Protein AF-R5ZXP0-F1 (afdb_monomer_lite)

Secondary structure (DSSP, 8-state):
-HHHHHHHHHHHHHH-HHHHHHHHHHHHHHHHHHHHHHHHHHHHHHHHHHHHHHHHHHHHHT-S-HHHHHHHHS--HHHHHHHHHHHHS--

pLDDT: mean 80.16, std 10.57, range [53.94, 93.31]

Sequence (91 aa):
MKNEVLAEHLRFFKETEEGQEELSEVDARSVARGEIRGEIRGETKGFVKGELSMVTKLILTNKVPLELLAATSGLSVDELKKIKNSLLNPA

Radius of gyration: 26.55 Å; chains: 1; bounding box: 50×33×62 Å

Foldseek 3Di:
DVVVVVVVLVCCLVPDPVNVVVVVVVVVVVVVVVVVVCVVVVVVVVVLVVLVVVLLVCLVVVPDDLVVNCVPSVDDSVVSVVSSCCVVDPD

Structure (mmCIF, N/CA/C/O backbone):
data_AF-R5ZXP0-F1
#
_entry.id   AF-R5ZXP0-F1
#
loop_
_atom_site.group_PDB
_atom_site.id
_atom_site.type_symbol
_atom_site.label_atom_id
_atom_site.label_alt_id
_atom_site.label_comp_id
_atom_site.label_asym_id
_atom_site.label_entity_id
_atom_site.label_seq_id
_atom_site.pdbx_PDB_ins_code
_atom_site.Cartn_x
_atom_site.Cartn_y
_atom_site.Cartn_z
_atom_site.occupancy
_atom_site.B_iso_or_equiv
_atom_site.auth_seq_id
_atom_site.auth_comp_id
_atom_site.auth_asym_id
_atom_site.auth_atom_id
_atom_site.pdbx_PDB_model_num
ATOM 1 N N . MET A 1 1 ? 29.431 -23.140 -34.494 1.00 60.12 1 MET A N 1
ATOM 2 C CA . MET A 1 1 ? 27.976 -22.919 -34.643 1.00 60.12 1 MET A CA 1
ATOM 3 C C . MET A 1 1 ? 27.360 -22.052 -33.541 1.00 60.12 1 MET A C 1
ATOM 5 O O . MET A 1 1 ? 27.182 -20.875 -33.800 1.00 60.12 1 MET A O 1
ATOM 9 N N . LYS A 1 2 ? 27.061 -22.531 -32.315 1.00 61.94 2 LYS A N 1
ATOM 10 C CA . LYS A 1 2 ? 26.361 -21.690 -31.301 1.00 61.94 2 LYS A CA 1
ATOM 11 C C . LYS A 1 2 ? 27.105 -20.395 -30.907 1.00 61.94 2 LYS A C 1
ATOM 13 O O . LYS A 1 2 ? 26.459 -19.386 -30.661 1.00 61.94 2 LYS A O 1
ATOM 18 N N . ASN A 1 3 ? 28.441 -20.410 -30.902 1.00 72.19 3 ASN A N 1
ATOM 19 C CA . ASN A 1 3 ? 29.255 -19.225 -30.594 1.00 72.19 3 ASN A CA 1
ATOM 20 C C . ASN A 1 3 ? 29.343 -18.209 -31.743 1.00 72.19 3 ASN A C 1
ATOM 22 O O . ASN A 1 3 ? 29.489 -17.023 -31.477 1.00 72.19 3 ASN A O 1
ATOM 26 N N . GLU A 1 4 ? 29.243 -18.646 -33.000 1.00 80.75 4 GLU A N 1
ATOM 27 C CA . GLU A 1 4 ? 29.320 -17.738 -34.155 1.00 80.75 4 GLU A CA 1
ATOM 28 C C . GLU A 1 4 ? 28.030 -16.929 -34.285 1.00 80.75 4 GLU A C 1
ATOM 30 O O . GLU A 1 4 ? 28.089 -15.714 -34.426 1.00 80.75 4 GLU A O 1
ATOM 35 N N . VAL A 1 5 ? 26.877 -17.582 -34.107 1.00 80.81 5 VAL A N 1
ATOM 36 C CA . VAL A 1 5 ? 25.552 -16.939 -34.150 1.00 80.81 5 VAL A CA 1
ATOM 37 C C . VAL A 1 5 ? 25.365 -15.938 -33.006 1.00 80.81 5 VAL A C 1
ATOM 39 O O . VAL A 1 5 ? 24.770 -14.878 -33.191 1.00 80.81 5 VAL A O 1
ATOM 42 N N . LEU A 1 6 ? 25.888 -16.247 -31.813 1.00 83.88 6 LEU A N 1
ATOM 43 C CA . LEU A 1 6 ? 25.877 -15.305 -30.693 1.00 83.88 6 LEU A CA 1
ATOM 44 C C . LEU A 1 6 ? 26.804 -14.110 -30.961 1.00 83.88 6 LEU A C 1
ATOM 46 O O . LEU A 1 6 ? 26.437 -12.976 -30.670 1.00 83.88 6 LEU A O 1
ATOM 50 N N . ALA A 1 7 ? 27.988 -14.346 -31.533 1.00 86.50 7 ALA A N 1
ATOM 51 C CA . ALA A 1 7 ? 28.928 -13.282 -31.881 1.00 86.50 7 ALA A CA 1
ATOM 52 C C . ALA A 1 7 ? 28.412 -12.378 -33.013 1.00 86.50 7 ALA A C 1
ATOM 54 O O . ALA A 1 7 ? 28.752 -11.199 -33.053 1.00 86.50 7 ALA A O 1
ATOM 55 N N . GLU A 1 8 ? 27.612 -12.915 -33.930 1.00 84.50 8 GLU A N 1
ATOM 56 C CA . GLU A 1 8 ? 26.951 -12.154 -34.991 1.00 84.50 8 GLU A CA 1
ATOM 57 C C . GLU A 1 8 ? 25.834 -11.267 -34.431 1.00 84.50 8 GLU A C 1
ATOM 59 O O . GLU A 1 8 ? 25.860 -10.062 -34.656 1.00 84.50 8 GLU A O 1
ATOM 64 N N . HIS A 1 9 ? 24.944 -11.808 -33.591 1.00 82.25 9 HIS A N 1
ATOM 65 C CA . HIS A 1 9 ? 23.929 -10.998 -32.904 1.00 82.25 9 HIS A CA 1
ATOM 66 C C . HIS A 1 9 ? 24.547 -9.912 -32.020 1.00 82.25 9 HIS A C 1
ATOM 68 O O . HIS A 1 9 ? 24.088 -8.775 -32.016 1.00 82.25 9 HIS A O 1
ATOM 74 N N . LEU A 1 10 ? 25.615 -10.232 -31.283 1.00 85.00 10 LEU A N 1
ATOM 75 C CA . LEU A 1 10 ? 26.309 -9.235 -30.468 1.00 85.00 10 LEU A CA 1
ATOM 76 C C . LEU A 1 10 ? 26.947 -8.132 -31.317 1.00 85.00 10 LEU A C 1
ATOM 78 O O . LEU A 1 10 ? 27.023 -7.001 -30.847 1.00 85.00 10 LEU A O 1
ATOM 82 N N . ARG A 1 11 ? 27.411 -8.443 -32.532 1.00 88.50 11 ARG A N 1
ATOM 83 C CA . ARG A 1 11 ? 27.918 -7.434 -33.470 1.00 88.50 11 ARG A CA 1
ATOM 84 C C . ARG A 1 11 ? 26.792 -6.588 -34.037 1.00 88.50 11 ARG A C 1
ATOM 86 O O . ARG A 1 11 ? 26.911 -5.374 -33.988 1.00 88.50 11 ARG A O 1
ATOM 93 N N . PHE A 1 12 ? 25.680 -7.196 -34.444 1.00 89.38 12 PHE A N 1
ATOM 94 C CA . PHE A 1 12 ? 24.484 -6.473 -34.878 1.00 89.38 12 PHE A CA 1
ATOM 95 C C . PHE A 1 12 ? 24.058 -5.431 -33.838 1.00 89.38 12 PHE A C 1
ATOM 97 O O . PHE A 1 12 ? 24.013 -4.240 -34.137 1.00 89.38 12 PHE A O 1
ATOM 104 N N . PHE A 1 13 ? 23.884 -5.850 -32.584 1.00 85.38 13 PHE A N 1
ATOM 105 C CA . PHE A 1 13 ? 23.491 -4.936 -31.518 1.00 85.38 13 PHE A CA 1
ATOM 106 C C . PHE A 1 13 ? 24.547 -3.882 -31.179 1.00 85.38 13 PHE A C 1
ATOM 108 O O . PHE A 1 13 ? 24.167 -2.830 -30.696 1.00 85.38 13 PHE A O 1
ATOM 115 N N . LYS A 1 14 ? 25.850 -4.122 -31.388 1.00 85.62 14 LYS A N 1
ATOM 116 C CA . LYS A 1 14 ? 26.930 -3.179 -31.019 1.00 85.62 14 LYS A CA 1
ATOM 117 C C . LYS A 1 14 ? 27.353 -2.226 -32.131 1.00 85.62 14 LYS A C 1
ATOM 119 O O . LYS A 1 14 ? 27.829 -1.137 -31.831 1.00 85.62 14 LYS A O 1
ATOM 124 N N . GLU A 1 15 ? 27.273 -2.672 -33.375 1.00 88.94 15 GLU A N 1
ATOM 125 C CA . GLU A 1 15 ? 27.926 -2.026 -34.515 1.00 88.94 15 GLU A CA 1
ATOM 126 C C . GLU A 1 15 ? 26.920 -1.405 -35.490 1.00 88.94 15 GLU A C 1
ATOM 128 O O . GLU A 1 15 ? 27.325 -0.613 -36.336 1.00 88.94 15 GLU A O 1
ATOM 133 N N . THR A 1 16 ? 25.625 -1.729 -35.380 1.00 90.06 16 THR A N 1
ATOM 134 C CA . THR A 1 16 ? 24.580 -1.174 -36.254 1.00 90.06 16 THR A CA 1
ATOM 135 C C . THR A 1 16 ? 23.696 -0.178 -35.512 1.00 90.06 16 THR A C 1
ATOM 137 O O . THR A 1 16 ? 23.410 -0.352 -34.327 1.00 90.06 16 THR A O 1
ATOM 140 N N . GLU A 1 17 ? 23.248 0.861 -36.220 1.00 85.81 17 GLU A N 1
ATOM 141 C CA . GLU A 1 17 ? 22.278 1.824 -35.686 1.00 85.81 17 GLU A CA 1
ATOM 142 C C . GLU A 1 17 ? 20.934 1.146 -35.389 1.00 85.81 17 GLU A C 1
ATOM 144 O O . GLU A 1 17 ? 20.383 1.360 -34.316 1.00 85.81 17 GLU A O 1
ATOM 149 N N . GLU A 1 18 ? 20.475 0.247 -36.267 1.00 85.19 18 GLU A N 1
ATOM 150 C CA . GLU A 1 18 ? 19.239 -0.532 -36.082 1.00 85.19 18 GLU A CA 1
ATOM 151 C C . GLU A 1 18 ? 19.280 -1.376 -34.796 1.00 85.19 18 GLU A C 1
ATOM 153 O O . GLU A 1 18 ? 18.348 -1.352 -33.996 1.00 85.19 18 GLU A O 1
ATOM 158 N N . GLY A 1 19 ? 20.389 -2.073 -34.531 1.00 83.81 19 GLY A N 1
ATOM 159 C CA . GLY A 1 19 ? 20.551 -2.852 -33.303 1.00 83.81 19 GLY A CA 1
ATOM 160 C C . GLY A 1 19 ? 20.618 -1.987 -32.036 1.00 83.81 19 GLY A C 1
ATOM 161 O O . GLY A 1 19 ? 20.125 -2.388 -30.981 1.00 83.81 19 GLY A O 1
ATOM 162 N N . GLN A 1 20 ? 21.197 -0.788 -32.117 1.00 83.31 20 GLN A N 1
ATOM 163 C CA . GLN A 1 20 ? 21.204 0.166 -31.000 1.00 83.31 20 GLN A CA 1
ATOM 164 C C . GLN A 1 20 ? 19.813 0.769 -30.756 1.00 83.31 20 GLN A C 1
ATOM 166 O O . GLN A 1 20 ? 19.419 0.958 -29.603 1.00 83.31 20 GLN A O 1
ATOM 171 N N . GLU A 1 21 ? 19.053 1.031 -31.819 1.00 82.81 21 GLU A N 1
ATOM 172 C CA . GLU A 1 21 ? 17.674 1.513 -31.751 1.00 82.81 21 GLU A CA 1
ATOM 173 C C . GLU A 1 21 ? 16.750 0.466 -31.113 1.00 82.81 21 GLU A C 1
ATOM 175 O O . GLU A 1 21 ? 16.013 0.791 -30.181 1.00 82.81 21 GLU A O 1
ATOM 180 N N . GLU A 1 22 ? 16.870 -0.810 -31.495 1.00 82.75 22 GLU A N 1
ATOM 181 C CA . GLU A 1 22 ? 16.124 -1.906 -30.861 1.00 82.75 22 GLU A CA 1
ATOM 182 C C . GLU A 1 22 ? 16.420 -2.031 -29.357 1.00 82.75 22 GLU A C 1
ATOM 184 O O . GLU A 1 22 ? 15.501 -2.207 -28.550 1.00 82.75 22 GLU A O 1
ATOM 189 N N . LEU A 1 23 ? 17.691 -1.919 -28.952 1.00 80.94 23 LEU A N 1
ATOM 190 C CA . LEU A 1 23 ? 18.070 -1.936 -27.535 1.00 80.94 23 LEU A CA 1
ATOM 191 C C . LEU A 1 23 ? 17.481 -0.741 -26.777 1.00 80.94 23 LEU A C 1
ATOM 193 O O . LEU A 1 23 ? 16.932 -0.915 -25.688 1.00 80.94 23 LEU A O 1
ATOM 197 N N . SER A 1 24 ? 17.547 0.449 -27.375 1.00 79.00 24 SER A N 1
ATOM 198 C CA . SER A 1 24 ? 16.972 1.677 -26.821 1.00 79.00 24 SER A CA 1
ATOM 199 C C . SER A 1 24 ? 15.457 1.557 -26.623 1.00 79.00 24 SER A C 1
ATOM 201 O O . SER A 1 24 ? 14.932 1.908 -25.562 1.00 79.00 24 SER A O 1
ATOM 203 N N . GLU A 1 25 ? 14.737 0.983 -27.590 1.00 79.69 25 GLU A N 1
ATOM 204 C CA . GLU A 1 25 ? 13.303 0.719 -27.457 1.00 79.69 25 GLU A CA 1
ATOM 205 C C . GLU A 1 25 ? 12.985 -0.266 -26.325 1.00 79.69 25 GLU A C 1
ATOM 207 O O . GLU A 1 25 ? 12.024 -0.067 -25.570 1.00 79.69 25 GLU A O 1
ATOM 212 N N . VAL A 1 26 ? 13.764 -1.344 -26.198 1.00 79.50 26 VAL A N 1
ATOM 213 C CA 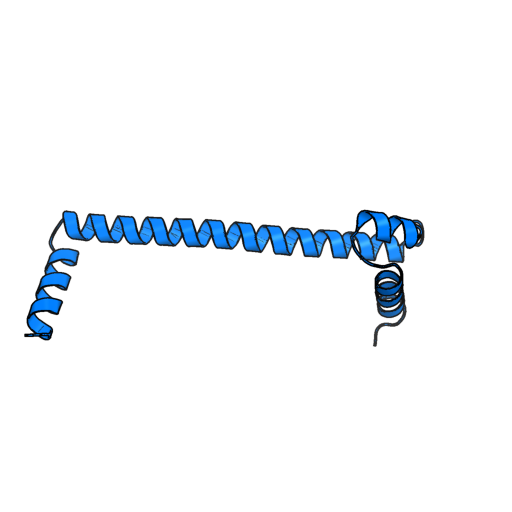. VAL A 1 26 ? 13.588 -2.343 -25.133 1.00 79.50 26 VAL A CA 1
ATOM 214 C C . VAL A 1 26 ? 13.830 -1.721 -23.758 1.00 79.50 26 VAL A C 1
ATOM 216 O O . VAL A 1 26 ? 13.049 -1.975 -22.830 1.00 79.50 26 VAL A O 1
ATOM 219 N N . ASP A 1 27 ? 14.850 -0.877 -23.627 1.00 75.94 27 ASP A N 1
ATOM 220 C CA . ASP A 1 27 ? 15.145 -0.147 -22.397 1.00 75.94 27 ASP A CA 1
ATOM 221 C C . ASP A 1 27 ? 14.026 0.842 -22.058 1.00 75.94 27 ASP A C 1
ATOM 223 O O . ASP A 1 27 ? 13.499 0.807 -20.943 1.00 75.94 27 ASP A O 1
ATOM 227 N N . ALA A 1 28 ? 13.563 1.643 -23.021 1.00 75.06 28 ALA A N 1
ATOM 228 C CA . ALA A 1 28 ? 12.465 2.589 -22.819 1.00 75.06 28 ALA A CA 1
ATOM 229 C C . ALA A 1 28 ? 11.170 1.889 -22.368 1.00 75.06 28 ALA A C 1
ATOM 231 O O . ALA A 1 28 ? 10.519 2.315 -21.409 1.00 75.06 28 ALA A O 1
ATOM 232 N N . ARG A 1 29 ? 10.815 0.760 -22.999 1.00 74.06 29 ARG A N 1
ATOM 233 C CA . ARG A 1 29 ? 9.656 -0.059 -22.595 1.00 74.06 29 ARG A CA 1
ATOM 234 C C . ARG A 1 29 ? 9.834 -0.650 -21.197 1.00 74.06 29 ARG A C 1
ATOM 236 O O . ARG A 1 29 ? 8.866 -0.737 -20.437 1.00 74.06 29 ARG A O 1
ATOM 243 N N . SER A 1 30 ? 11.050 -1.066 -20.853 1.00 69.44 30 SER A N 1
ATOM 244 C CA . SER A 1 30 ? 11.368 -1.631 -19.539 1.00 69.44 30 SER A CA 1
ATOM 245 C C . SER A 1 30 ? 11.279 -0.580 -18.433 1.00 69.44 30 SER A C 1
ATOM 247 O O . SER A 1 30 ? 10.680 -0.857 -17.390 1.00 69.44 30 SER A O 1
ATOM 249 N N . VAL A 1 31 ? 11.788 0.630 -18.683 1.00 72.19 31 VAL A N 1
ATOM 250 C CA . VAL A 1 31 ? 11.682 1.788 -17.785 1.00 72.19 31 VAL A CA 1
ATOM 251 C C . VAL A 1 31 ? 10.219 2.176 -17.589 1.00 72.19 31 VAL A C 1
ATOM 253 O O . VAL A 1 31 ? 9.744 2.139 -16.456 1.00 72.19 31 VAL A O 1
ATOM 256 N N . ALA A 1 32 ? 9.465 2.406 -18.669 1.00 64.44 32 ALA A N 1
ATOM 257 C CA . ALA A 1 32 ? 8.051 2.780 -18.590 1.00 64.44 32 ALA A CA 1
ATOM 258 C C . ALA A 1 32 ? 7.216 1.740 -17.818 1.00 64.44 32 ALA A C 1
ATOM 260 O O . ALA A 1 32 ? 6.380 2.070 -16.976 1.00 64.44 32 ALA A O 1
ATOM 261 N N . ARG A 1 33 ? 7.473 0.444 -18.042 1.00 58.31 33 ARG A N 1
ATOM 262 C CA . ARG A 1 33 ? 6.807 -0.633 -17.295 1.00 58.31 33 ARG A CA 1
ATOM 263 C C . ARG A 1 33 ? 7.206 -0.652 -15.817 1.00 58.31 33 ARG A C 1
ATOM 265 O O . ARG A 1 33 ? 6.377 -0.993 -14.967 1.00 58.31 33 ARG A O 1
ATOM 272 N N . GLY A 1 34 ? 8.466 -0.348 -15.514 1.00 62.62 34 GLY A N 1
ATOM 273 C CA . GLY A 1 34 ? 8.980 -0.210 -14.155 1.00 62.62 34 GLY A CA 1
ATOM 274 C C . GLY A 1 34 ? 8.314 0.939 -13.403 1.00 62.62 34 GLY A C 1
ATOM 275 O O . GLY A 1 34 ? 7.847 0.727 -12.283 1.00 62.62 34 GLY A O 1
ATOM 276 N N . GLU A 1 35 ? 8.198 2.100 -14.044 1.00 64.19 35 GLU A N 1
ATOM 277 C CA . GLU A 1 35 ? 7.558 3.306 -13.509 1.00 64.19 35 GLU A CA 1
ATOM 278 C C . GLU A 1 35 ? 6.077 3.074 -13.219 1.00 64.19 35 GLU A C 1
ATOM 280 O O . GLU A 1 35 ? 5.672 3.180 -12.065 1.00 64.19 35 GLU A O 1
ATOM 285 N N . ILE A 1 36 ? 5.298 2.610 -14.203 1.00 60.62 36 ILE A N 1
ATOM 286 C CA . ILE A 1 36 ? 3.861 2.326 -14.032 1.00 60.62 36 ILE A CA 1
ATOM 287 C C . ILE A 1 36 ? 3.632 1.324 -12.894 1.00 60.62 36 ILE A C 1
ATOM 289 O O . ILE A 1 36 ? 2.758 1.489 -12.043 1.00 60.62 36 ILE A O 1
ATOM 293 N N . ARG A 1 37 ? 4.430 0.250 -12.840 1.00 53.94 37 ARG A N 1
ATOM 294 C CA . ARG A 1 37 ? 4.313 -0.747 -11.767 1.00 53.94 37 ARG A CA 1
ATOM 295 C C . ARG A 1 37 ? 4.715 -0.167 -10.409 1.00 53.94 37 ARG A C 1
ATOM 297 O O . ARG A 1 37 ? 4.147 -0.582 -9.396 1.00 53.94 37 ARG A O 1
ATOM 304 N N . GLY A 1 38 ? 5.717 0.706 -10.376 1.00 62.06 38 GLY A N 1
ATOM 305 C CA . GLY A 1 38 ? 6.184 1.394 -9.177 1.00 62.06 38 GLY A CA 1
ATOM 306 C C . GLY A 1 38 ? 5.130 2.350 -8.630 1.00 62.06 38 GLY A C 1
ATOM 307 O O . GLY A 1 38 ? 4.804 2.260 -7.449 1.00 62.06 38 GLY A O 1
ATOM 308 N N . GLU A 1 39 ? 4.553 3.173 -9.499 1.00 64.19 39 GLU A N 1
ATOM 309 C CA . GLU A 1 39 ? 3.496 4.138 -9.203 1.00 64.19 39 GLU A CA 1
ATOM 310 C C . GLU A 1 39 ? 2.244 3.431 -8.688 1.00 64.19 39 GLU A C 1
ATOM 312 O O . GLU A 1 39 ? 1.890 3.616 -7.529 1.00 64.19 39 GLU A O 1
ATOM 317 N N . ILE A 1 40 ? 1.678 2.482 -9.443 1.00 60.56 40 ILE A N 1
ATOM 318 C CA . ILE A 1 40 ? 0.478 1.736 -9.022 1.00 60.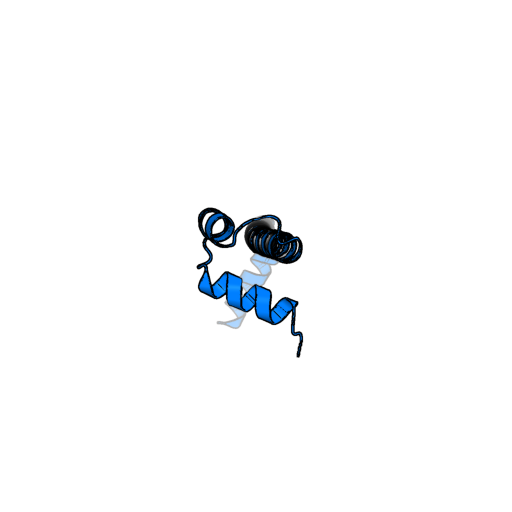56 40 ILE A CA 1
ATOM 319 C C . ILE A 1 40 ? 0.695 1.054 -7.664 1.00 60.56 40 ILE A C 1
ATOM 321 O O . ILE A 1 40 ? -0.170 1.091 -6.786 1.00 60.56 40 ILE A O 1
ATOM 325 N N . ARG A 1 41 ? 1.854 0.412 -7.451 1.00 58.59 41 ARG A N 1
ATOM 326 C CA . ARG A 1 41 ? 2.156 -0.239 -6.164 1.00 58.59 41 ARG A CA 1
ATOM 327 C C . ARG A 1 41 ? 2.356 0.771 -5.042 1.00 58.59 41 ARG A C 1
ATOM 329 O O . ARG A 1 41 ? 1.953 0.483 -3.916 1.00 58.59 41 ARG A O 1
ATOM 336 N N . GLY A 1 42 ? 3.020 1.887 -5.321 1.00 63.00 42 GLY A N 1
ATOM 337 C CA . GLY A 1 42 ? 3.271 2.963 -4.371 1.00 63.00 42 GLY A CA 1
ATOM 338 C C . GLY A 1 42 ? 1.973 3.625 -3.932 1.00 63.00 42 GLY A C 1
ATOM 339 O O . GLY A 1 42 ? 1.711 3.699 -2.734 1.00 63.00 42 GLY A O 1
ATOM 340 N N . GLU A 1 43 ? 1.129 3.997 -4.889 1.00 63.16 43 GLU A N 1
ATOM 341 C CA . GLU A 1 43 ? -0.194 4.574 -4.673 1.00 63.16 43 GLU A CA 1
ATOM 342 C C . GLU A 1 43 ? -1.104 3.617 -3.914 1.00 63.16 43 GLU A C 1
ATOM 344 O O . GLU A 1 43 ? -1.620 3.983 -2.864 1.00 63.16 43 GLU A O 1
ATOM 349 N N . THR A 1 44 ? -1.228 2.361 -4.355 1.00 59.62 44 THR A N 1
ATOM 350 C CA . THR A 1 44 ? -2.090 1.378 -3.676 1.00 59.62 44 THR A CA 1
ATOM 351 C C . THR A 1 44 ? -1.637 1.155 -2.230 1.00 59.62 44 THR A C 1
ATOM 353 O O . THR A 1 44 ? -2.451 1.161 -1.308 1.00 59.62 44 THR A O 1
ATOM 356 N N . LYS A 1 45 ? -0.326 0.994 -1.989 1.00 63.22 45 LYS A N 1
ATOM 357 C CA . LYS A 1 45 ? 0.207 0.828 -0.626 1.00 63.22 45 LYS A CA 1
ATOM 358 C C . LYS A 1 45 ? 0.044 2.092 0.216 1.00 63.22 45 LYS A C 1
ATOM 360 O O . LYS A 1 45 ? -0.246 1.9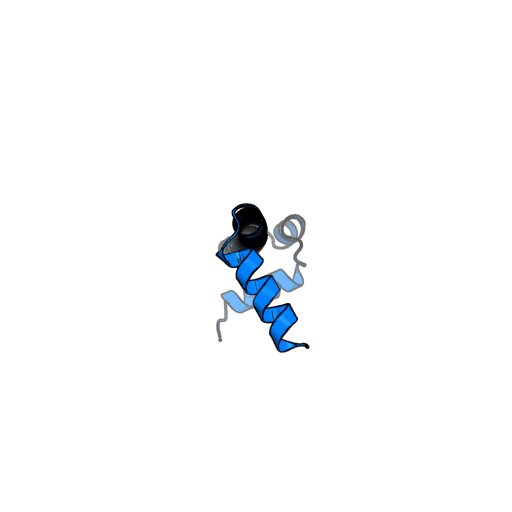86 1.406 1.00 63.22 45 LYS A O 1
ATOM 365 N N . GLY A 1 46 ? 0.265 3.263 -0.374 1.00 68.88 46 GLY A N 1
ATOM 366 C CA . GLY A 1 46 ? 0.127 4.557 0.288 1.00 68.88 46 GLY A CA 1
ATOM 367 C C . GLY A 1 46 ? -1.317 4.833 0.688 1.00 68.88 46 GLY A C 1
ATOM 368 O O . GLY A 1 46 ? -1.568 5.191 1.837 1.00 68.88 46 GLY A O 1
ATOM 369 N N . PHE A 1 47 ? -2.253 4.574 -0.223 1.00 68.19 47 PHE A N 1
ATOM 370 C CA . PHE A 1 47 ? -3.688 4.703 -0.015 1.00 68.19 47 PHE A CA 1
ATOM 371 C C . PHE A 1 47 ? -4.166 3.794 1.120 1.00 68.19 47 PHE A C 1
ATOM 373 O O . PHE A 1 47 ? -4.658 4.293 2.130 1.00 68.19 47 PHE A O 1
ATOM 380 N N . VAL A 1 48 ? -3.884 2.487 1.041 1.00 72.69 48 VAL A N 1
ATOM 381 C CA . VAL A 1 48 ? -4.268 1.518 2.086 1.00 72.69 48 VAL A CA 1
ATOM 382 C C . VAL A 1 48 ? -3.661 1.887 3.445 1.00 72.69 48 VAL A C 1
ATOM 384 O O . VAL A 1 48 ? -4.342 1.839 4.469 1.00 72.69 48 VAL A O 1
ATOM 387 N N . LYS A 1 49 ? -2.386 2.300 3.483 1.00 73.75 49 LYS A N 1
ATOM 388 C CA . LYS A 1 49 ? -1.729 2.738 4.727 1.00 73.75 49 LYS A CA 1
ATOM 389 C C . LYS A 1 49 ? -2.353 4.024 5.282 1.00 73.75 49 LYS A C 1
ATOM 391 O O . LYS A 1 49 ? -2.457 4.169 6.501 1.00 73.75 49 LYS A O 1
ATOM 396 N N . GLY A 1 50 ? -2.7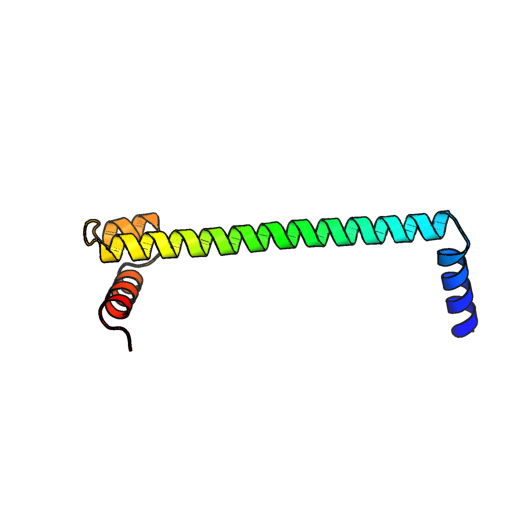53 4.947 4.410 1.00 78.44 50 GLY A N 1
ATOM 397 C CA . GLY A 1 50 ? -3.432 6.190 4.765 1.00 78.44 50 GLY A CA 1
ATOM 398 C C . GLY A 1 50 ? -4.811 5.943 5.372 1.00 78.44 50 GLY A C 1
ATOM 399 O O . GLY A 1 50 ? -5.091 6.447 6.461 1.00 78.44 50 GLY A O 1
ATOM 400 N N . GLU A 1 51 ? -5.627 5.109 4.728 1.00 82.00 51 GLU A N 1
ATOM 401 C CA . GLU A 1 51 ? -6.958 4.733 5.214 1.00 82.00 51 GLU A CA 1
ATOM 402 C C . GLU A 1 51 ? -6.886 4.048 6.581 1.00 82.00 51 GLU A C 1
ATOM 404 O O . GLU A 1 51 ? -7.528 4.498 7.533 1.00 82.00 51 GLU A O 1
ATOM 409 N N . LEU A 1 52 ? -6.026 3.035 6.731 1.00 81.94 52 LEU A N 1
ATOM 410 C CA . LEU A 1 52 ? -5.809 2.359 8.015 1.00 81.94 52 LEU A CA 1
ATOM 411 C C . LEU A 1 52 ? -5.324 3.328 9.098 1.00 81.94 52 LEU A C 1
ATOM 413 O O . LEU A 1 52 ? -5.792 3.264 10.238 1.00 81.94 52 LEU A O 1
ATOM 417 N N . SER A 1 53 ? -4.421 4.255 8.762 1.00 85.56 53 SER A N 1
ATOM 418 C CA . SER A 1 53 ? -3.963 5.285 9.700 1.00 85.56 53 SER A CA 1
ATOM 419 C C . SER A 1 53 ? -5.107 6.199 10.144 1.00 85.56 53 SER A C 1
ATOM 421 O O . SER A 1 53 ? -5.211 6.519 11.331 1.00 85.56 53 SER A O 1
ATOM 423 N N . MET A 1 54 ? -5.985 6.600 9.223 1.00 86.25 54 MET A N 1
ATOM 424 C CA . MET A 1 54 ? -7.122 7.462 9.535 1.00 86.25 54 MET A CA 1
ATOM 425 C C . MET A 1 54 ? -8.149 6.745 10.413 1.00 86.25 54 MET A C 1
ATOM 427 O O . MET A 1 54 ? -8.542 7.292 11.444 1.00 86.25 54 MET A O 1
ATOM 431 N N . VAL A 1 55 ? -8.505 5.502 10.081 1.00 87.25 55 VAL A N 1
ATOM 432 C CA . VAL A 1 55 ? -9.395 4.661 10.898 1.00 87.25 55 VAL A CA 1
ATOM 433 C C . VAL A 1 55 ? -8.830 4.488 12.309 1.00 87.25 55 VAL A C 1
ATOM 435 O O . VAL A 1 55 ? -9.536 4.710 13.291 1.00 87.25 55 VAL A O 1
ATOM 438 N N . THR A 1 56 ? -7.535 4.189 12.427 1.00 86.69 56 THR A N 1
ATOM 439 C CA . THR A 1 56 ? -6.834 4.048 13.715 1.00 86.69 56 THR A CA 1
ATOM 440 C C . THR A 1 56 ? -6.942 5.323 14.558 1.00 86.69 56 THR A C 1
ATOM 442 O O . THR A 1 56 ? -7.290 5.264 15.738 1.00 86.69 56 THR A O 1
ATOM 445 N N . LYS A 1 57 ? -6.698 6.499 13.962 1.00 88.75 57 LYS A N 1
ATOM 446 C CA . LYS A 1 57 ? -6.839 7.790 14.656 1.00 88.75 57 LYS A CA 1
ATOM 447 C C . LYS A 1 57 ? -8.279 8.030 15.106 1.00 88.75 57 LYS A C 1
ATOM 449 O O . LYS A 1 57 ? -8.493 8.441 16.243 1.00 88.75 57 LYS A O 1
ATOM 454 N N . LEU A 1 58 ? -9.265 7.749 14.254 1.00 89.88 58 LEU A N 1
ATOM 455 C CA . LEU A 1 58 ? -10.680 7.925 14.592 1.00 89.88 58 LEU A CA 1
ATOM 456 C C . LEU A 1 58 ? -11.105 7.016 15.753 1.00 89.88 58 LEU A C 1
ATOM 458 O O . LEU A 1 58 ? -11.755 7.502 16.681 1.00 89.88 58 LEU A O 1
ATOM 462 N N . ILE A 1 59 ? -10.655 5.757 15.766 1.00 88.88 59 ILE A N 1
ATOM 463 C CA . ILE A 1 59 ? -10.857 4.828 16.889 1.00 88.88 59 ILE A CA 1
ATOM 464 C C . ILE A 1 59 ? -10.300 5.419 18.192 1.00 88.88 59 ILE A C 1
ATOM 466 O O . ILE A 1 59 ? -10.996 5.407 19.209 1.00 88.88 59 ILE A O 1
ATOM 470 N N . LEU A 1 60 ? -9.083 5.976 18.166 1.00 88.25 60 LEU A N 1
ATOM 471 C CA . LEU A 1 60 ? -8.452 6.588 19.343 1.00 88.25 60 LEU A CA 1
ATOM 472 C C . LEU A 1 60 ? -9.200 7.824 19.846 1.00 88.25 60 LEU A C 1
ATOM 474 O O . LEU A 1 60 ? -9.282 8.038 21.052 1.00 88.25 60 LEU A O 1
ATOM 478 N N . THR A 1 61 ? -9.774 8.633 18.948 1.00 87.69 61 THR A N 1
ATOM 479 C CA . THR A 1 61 ? -10.574 9.789 19.383 1.00 87.69 61 THR A CA 1
ATOM 480 C C . THR A 1 61 ? -11.865 9.383 20.091 1.00 87.69 61 THR A C 1
ATOM 482 O O . THR A 1 61 ? -12.422 10.197 20.822 1.00 87.69 61 THR A O 1
ATOM 485 N N . ASN A 1 62 ? -12.358 8.157 19.862 1.00 84.81 62 ASN A N 1
ATOM 486 C CA . ASN A 1 62 ? -13.631 7.643 20.376 1.00 84.81 62 ASN A CA 1
ATOM 487 C C . ASN A 1 62 ? -14.836 8.570 20.083 1.00 84.81 62 ASN A C 1
ATOM 489 O O . ASN A 1 62 ? -15.855 8.508 20.765 1.00 84.81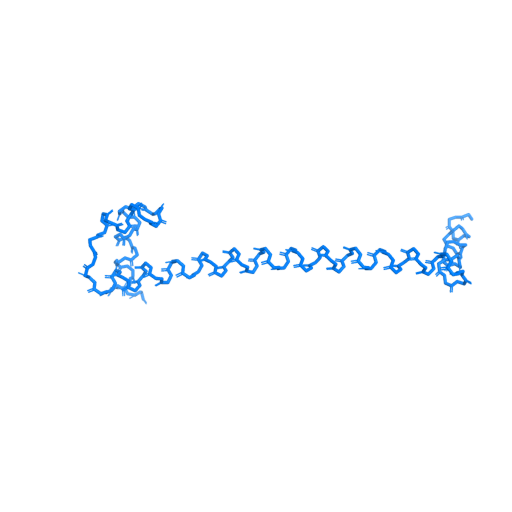 62 ASN A O 1
ATOM 493 N N . LYS A 1 63 ? -14.714 9.444 19.071 1.00 86.44 63 LYS A N 1
ATOM 494 C CA . LYS A 1 63 ? -15.760 10.384 18.631 1.00 86.44 63 LYS A CA 1
ATO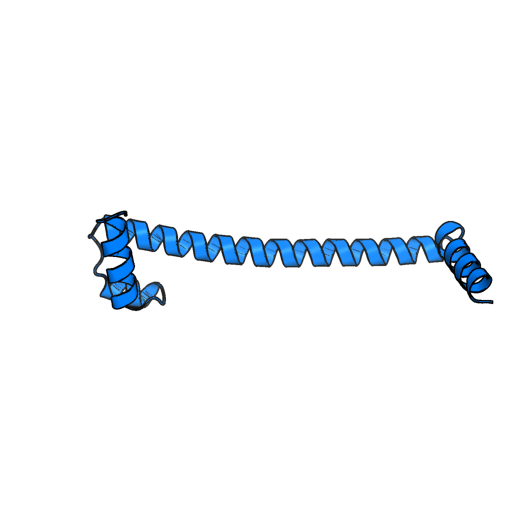M 495 C C . LYS A 1 63 ? -16.665 9.800 17.550 1.00 86.44 63 LYS A C 1
ATOM 497 O O . LYS A 1 63 ? -17.725 10.356 17.289 1.00 86.44 63 LYS A O 1
ATOM 502 N N . VAL A 1 64 ? -16.239 8.708 16.914 1.00 89.06 64 VAL A N 1
ATOM 503 C CA . VAL A 1 64 ? -16.979 8.034 15.845 1.00 89.06 64 VAL A CA 1
ATOM 504 C C . VAL A 1 64 ? -17.317 6.608 16.296 1.00 89.06 64 VAL A C 1
ATOM 506 O O . VAL A 1 64 ? -16.400 5.871 16.670 1.00 89.06 64 VAL A O 1
ATOM 509 N N . PRO A 1 65 ? -18.602 6.207 16.274 1.00 91.81 65 PRO A N 1
ATOM 510 C CA . PRO A 1 65 ? -19.024 4.827 16.497 1.00 91.81 65 PRO A CA 1
ATOM 511 C C . PRO A 1 65 ? -18.344 3.849 15.533 1.00 91.81 65 PRO A C 1
ATOM 513 O O . PRO A 1 65 ? -18.141 4.159 14.355 1.00 91.81 65 PRO A O 1
ATOM 516 N N . LEU A 1 66 ? -18.025 2.646 16.013 1.00 90.44 66 LEU A N 1
ATOM 517 C CA . LEU A 1 66 ? -17.340 1.633 15.203 1.00 90.44 66 LEU A CA 1
ATOM 518 C C . LEU A 1 66 ? -18.211 1.154 14.035 1.00 90.44 66 LEU A C 1
ATOM 520 O O . LEU A 1 66 ? -17.687 0.792 12.989 1.00 90.44 66 LEU A O 1
ATOM 524 N N . GLU A 1 67 ? -19.530 1.205 14.185 1.00 91.06 67 GLU A N 1
ATOM 525 C CA . GLU A 1 67 ? -20.510 0.844 13.161 1.00 91.06 67 GLU A CA 1
ATOM 526 C C . GLU A 1 67 ? -20.426 1.785 11.948 1.00 91.06 67 GLU A C 1
ATOM 528 O O . GLU A 1 67 ? -20.475 1.335 10.805 1.00 91.06 67 GLU A O 1
ATOM 533 N N . LEU A 1 68 ? -20.227 3.088 12.186 1.00 90.75 68 LEU A N 1
ATOM 534 C CA . LEU A 1 68 ? -20.058 4.079 11.117 1.00 90.75 68 LEU A CA 1
ATOM 535 C C . LEU A 1 68 ? -18.689 3.960 10.436 1.00 90.75 68 LEU A C 1
ATOM 537 O O . LEU A 1 68 ? -18.574 4.154 9.224 1.00 90.75 68 LEU A O 1
ATOM 541 N N . LEU A 1 69 ? -17.653 3.603 11.197 1.00 89.50 69 LEU A N 1
ATOM 542 C CA . LEU A 1 69 ? -16.337 3.309 10.630 1.00 89.50 69 LEU A CA 1
ATOM 543 C C . LEU A 1 69 ? -16.378 2.043 9.768 1.00 89.50 69 LEU A C 1
ATOM 545 O O . LEU A 1 69 ? -15.798 2.033 8.687 1.00 89.50 69 LEU A O 1
ATOM 549 N N . ALA A 1 70 ? -17.099 1.003 10.189 1.00 90.75 70 ALA A N 1
ATOM 550 C CA . ALA A 1 70 ? -17.247 -0.230 9.417 1.00 90.75 70 ALA A CA 1
ATOM 551 C C . ALA A 1 70 ? -17.928 0.020 8.062 1.00 90.75 70 ALA A C 1
ATOM 553 O O . ALA A 1 70 ? -17.466 -0.464 7.032 1.00 90.75 70 ALA A O 1
ATOM 554 N N . ALA A 1 71 ? -18.971 0.857 8.050 1.00 88.50 71 ALA A N 1
ATOM 555 C CA . ALA A 1 71 ? -19.703 1.210 6.834 1.00 88.50 71 ALA A CA 1
ATOM 556 C C . ALA A 1 71 ? -18.852 1.943 5.778 1.00 88.50 71 ALA A C 1
ATOM 558 O O . ALA A 1 71 ? -19.192 1.910 4.598 1.00 88.50 71 ALA A O 1
ATOM 559 N N . THR A 1 72 ? -17.770 2.614 6.188 1.00 83.75 72 THR A N 1
ATOM 560 C CA . THR A 1 72 ? -16.945 3.462 5.307 1.00 83.75 72 THR A CA 1
ATOM 561 C C . THR A 1 72 ? -15.551 2.905 5.028 1.00 83.75 72 THR A C 1
ATOM 563 O O . THR A 1 72 ? -14.978 3.222 3.994 1.00 83.75 72 THR A O 1
ATOM 566 N N . SER A 1 73 ? -15.006 2.066 5.914 1.00 81.38 73 SER A N 1
ATOM 567 C CA . SER A 1 73 ? -13.636 1.533 5.804 1.00 81.38 73 SER A CA 1
ATOM 568 C C . SER A 1 73 ? -13.534 0.153 5.152 1.00 81.38 73 SER A C 1
ATOM 570 O O . SER A 1 73 ? -12.429 -0.322 4.909 1.00 81.38 73 SER A O 1
ATOM 572 N N . GLY A 1 74 ? -14.662 -0.530 4.927 1.00 85.12 74 GLY A N 1
ATOM 573 C CA . GLY A 1 74 ? -14.669 -1.918 4.451 1.00 85.12 74 GLY A CA 1
ATOM 574 C C . GLY A 1 74 ? -14.203 -2.947 5.492 1.00 85.12 74 GLY A C 1
ATOM 575 O O . GLY A 1 74 ? -14.118 -4.129 5.170 1.00 85.12 74 GLY A O 1
ATOM 576 N N . LEU A 1 75 ? -13.923 -2.522 6.731 1.00 87.81 75 LEU A N 1
ATOM 577 C CA . LEU A 1 75 ? -13.604 -3.394 7.862 1.00 87.81 75 LEU A CA 1
ATOM 578 C C . LEU A 1 75 ? -14.873 -3.792 8.616 1.00 87.81 75 LEU A C 1
ATOM 580 O O . LEU A 1 75 ? -15.796 -2.995 8.782 1.00 87.81 75 LEU A O 1
ATOM 584 N N . SER A 1 76 ? -14.900 -5.007 9.151 1.00 92.00 76 SER A N 1
ATOM 585 C CA . SER A 1 76 ? -15.962 -5.431 10.062 1.00 92.00 76 SER A CA 1
ATOM 586 C C . SER A 1 76 ? -15.842 -4.747 11.428 1.00 92.00 76 SER A C 1
ATOM 588 O O . SER A 1 76 ? -14.760 -4.373 11.888 1.00 92.00 76 SER A O 1
ATOM 590 N N . VAL A 1 77 ? -16.966 -4.642 12.141 1.00 92.62 77 VAL A N 1
ATOM 591 C CA . VAL A 1 77 ? -16.990 -4.101 13.511 1.00 92.62 77 VAL A CA 1
ATOM 592 C C . VAL A 1 77 ? -16.066 -4.898 14.445 1.00 92.62 77 VAL A C 1
ATOM 594 O O . VAL A 1 77 ? -15.425 -4.319 15.323 1.00 92.62 77 VAL A O 1
ATOM 597 N N . ASP A 1 78 ? -15.944 -6.212 14.248 1.00 93.31 78 ASP A N 1
ATOM 598 C CA . ASP A 1 78 ? -15.076 -7.061 15.068 1.00 93.31 78 ASP A CA 1
ATOM 599 C C . ASP A 1 78 ? -13.587 -6.837 14.787 1.00 93.31 78 ASP A C 1
ATOM 601 O O . ASP A 1 78 ? -12.778 -6.838 15.719 1.00 93.31 78 ASP A O 1
ATOM 605 N N . GLU A 1 79 ? -13.205 -6.579 13.536 1.00 91.19 79 GLU A N 1
ATOM 606 C CA . GLU A 1 79 ? -11.839 -6.161 13.197 1.00 91.19 79 GLU A CA 1
ATOM 607 C C . GLU A 1 79 ? -11.502 -4.810 13.826 1.00 91.19 79 GLU A C 1
ATOM 609 O O . GLU A 1 79 ? -10.447 -4.666 14.447 1.00 91.19 79 GLU A O 1
ATOM 614 N N . LEU A 1 80 ? -12.423 -3.846 13.770 1.00 91.69 80 LEU A N 1
ATOM 615 C CA . LEU A 1 80 ? -12.245 -2.543 14.412 1.00 91.69 80 LEU A CA 1
ATOM 616 C C . LEU A 1 80 ? -12.108 -2.663 15.939 1.00 91.69 80 LEU A C 1
ATOM 618 O O . LEU A 1 80 ? -11.288 -1.964 16.538 1.00 91.69 80 LEU A O 1
ATOM 622 N N . LYS A 1 81 ? -12.845 -3.579 16.584 1.00 92.06 81 LYS A N 1
ATOM 623 C CA . LYS A 1 81 ? -12.679 -3.887 18.018 1.00 92.06 81 LYS A CA 1
ATOM 624 C C . LYS A 1 81 ? -11.307 -4.485 18.323 1.00 92.06 81 LYS A C 1
ATOM 626 O O . LYS A 1 81 ? -10.683 -4.085 19.303 1.00 92.06 81 LYS A O 1
ATOM 631 N N . LYS A 1 82 ? -10.816 -5.416 17.497 1.00 91.44 82 LYS A N 1
ATOM 632 C CA . LYS A 1 82 ? -9.465 -5.987 17.649 1.00 91.44 82 LYS A CA 1
ATOM 633 C C . LYS A 1 82 ? -8.395 -4.904 17.533 1.00 91.44 82 LYS A C 1
ATOM 635 O O . LYS A 1 82 ? -7.513 -4.843 18.386 1.00 91.44 82 LYS A O 1
ATOM 640 N N . ILE A 1 83 ? -8.518 -4.020 16.541 1.00 89.31 83 ILE A N 1
ATOM 641 C CA . ILE A 1 83 ? -7.629 -2.864 16.366 1.00 89.31 83 ILE A CA 1
ATOM 642 C C . ILE A 1 83 ? -7.684 -1.971 17.609 1.00 89.31 83 ILE A C 1
ATOM 644 O O . ILE A 1 83 ? -6.645 -1.687 18.197 1.00 89.31 83 ILE A O 1
ATOM 648 N N . LYS A 1 84 ? -8.882 -1.596 18.075 1.00 89.25 84 LYS A N 1
ATOM 649 C CA . LYS A 1 84 ? -9.061 -0.796 19.297 1.00 89.25 84 LYS A CA 1
ATOM 650 C C . LYS A 1 84 ? -8.367 -1.431 20.505 1.00 89.25 84 LYS A C 1
ATOM 652 O O . LYS A 1 84 ? -7.634 -0.746 21.211 1.00 89.25 84 LYS A O 1
ATOM 657 N N . ASN A 1 85 ? -8.559 -2.730 20.722 1.00 90.00 85 ASN A N 1
ATOM 658 C CA . ASN A 1 85 ? -7.951 -3.450 21.840 1.00 90.00 85 ASN A CA 1
ATOM 659 C C . ASN A 1 85 ? -6.424 -3.507 21.730 1.00 90.00 85 ASN A C 1
ATOM 661 O O . ASN A 1 85 ? -5.748 -3.300 22.732 1.00 90.00 85 ASN A O 1
ATOM 665 N N . SER A 1 86 ? -5.886 -3.736 20.530 1.00 88.25 86 SER A N 1
ATOM 666 C CA . SER A 1 86 ? -4.440 -3.750 20.285 1.00 88.25 86 SER A CA 1
ATOM 667 C C . SER A 1 86 ? -3.790 -2.377 20.474 1.00 88.25 86 SER A C 1
ATOM 669 O O . SER A 1 86 ? -2.624 -2.312 20.847 1.00 88.25 86 SER A O 1
ATOM 671 N N . LEU A 1 87 ? -4.515 -1.286 20.203 1.00 85.81 87 LEU A N 1
ATOM 672 C CA . LEU A 1 87 ? -4.025 0.081 20.412 1.00 85.81 87 LEU A CA 1
ATOM 673 C C . LEU A 1 87 ? -4.037 0.487 21.888 1.00 85.81 87 LEU A C 1
ATOM 675 O O . LEU A 1 87 ? -3.169 1.238 22.319 1.00 85.81 87 LEU A O 1
ATOM 679 N N . LEU A 1 88 ? -5.040 0.029 22.642 1.00 83.19 88 LEU A N 1
ATOM 680 C CA . LEU A 1 88 ? -5.184 0.337 24.067 1.00 83.19 88 LEU A CA 1
ATOM 681 C C . LEU A 1 88 ? -4.293 -0.546 24.949 1.00 83.19 88 LEU A C 1
ATOM 683 O O . LEU A 1 88 ? -3.852 -0.090 25.999 1.00 83.19 88 LEU A O 1
ATOM 687 N N . ASN A 1 89 ? -4.020 -1.778 24.514 1.00 83.06 89 ASN A N 1
ATOM 688 C CA . ASN A 1 89 ? -3.174 -2.743 25.213 1.00 83.06 89 ASN A CA 1
ATOM 689 C C . ASN A 1 89 ? -2.052 -3.228 24.278 1.00 83.06 89 ASN A C 1
ATOM 691 O O . ASN A 1 89 ? -2.150 -4.331 23.730 1.00 83.06 89 ASN A O 1
ATOM 695 N N . PRO A 1 90 ? -1.013 -2.408 24.043 1.00 72.69 90 PRO A N 1
ATOM 696 C CA . PRO A 1 90 ? 0.171 -2.869 23.333 1.00 72.69 90 PRO A CA 1
ATOM 697 C C . PRO A 1 90 ? 0.877 -3.958 24.159 1.00 72.69 90 PRO A C 1
ATOM 699 O O . PRO A 1 90 ? 0.947 -3.854 25.384 1.00 72.69 90 PRO A O 1
ATOM 702 N N . ALA A 1 91 ? 1.336 -5.012 23.479 1.00 68.25 91 ALA A N 1
ATOM 703 C CA . ALA A 1 91 ? 2.126 -6.094 24.072 1.00 68.25 91 ALA A CA 1
ATOM 704 C C . ALA A 1 91 ? 3.498 -5.609 24.562 1.00 68.25 91 ALA A C 1
ATOM 706 O O . ALA A 1 91 ? 4.031 -4.646 23.959 1.00 68.25 91 ALA A O 1
#